Protein AF-A0A1H3VYB9-F1 (afdb_monomer)

pLDDT: mean 80.22, std 16.75, range [35.0, 97.25]

Secondary structure (DSSP, 8-state):
--HHHHHHHHHHHHHHHHHHHH-----SEEETT-SS----TT-EEE-SS-TTGGG-EEEEEEETTEEEEEEE---PPP---------

Nearest PDB structures (foldseek):
  4nkr-assembly2_E  TM=2.478E-01  e=3.432E+00  Bacillus spizizenii str. W23

InterPro domains:
  IPR046551 Domain of unknown function DUF6705 [PF20448] (8-76)

Foldseek 3Di:
DDPVVVVVVVVVVVVVVVVVVVPPDQPPAAEPPPPPDDPDPSHHHDPPVCPVVVVAAWDWDDDPVDIDIDGDDDDDDDDPPPPPPDD

Organism: Bizionia paragorgiae (NCBI:txid283786)

Structure (mmCIF, N/CA/C/O backbone):
data_AF-A0A1H3VYB9-F1
#
_entry.id   AF-A0A1H3VYB9-F1
#
loop_
_atom_site.group_PDB
_atom_site.id
_atom_site.type_symbol
_atom_site.label_atom_id
_atom_site.label_alt_id
_atom_site.label_comp_id
_atom_site.label_asym_id
_atom_site.label_entity_id
_atom_site.label_seq_id
_atom_site.pdbx_PDB_ins_code
_atom_site.Cartn_x
_atom_site.Cartn_y
_atom_site.Cartn_z
_atom_site.occupancy
_atom_site.B_iso_or_equiv
_atom_site.auth_seq_id
_atom_site.auth_comp_id
_atom_site.auth_asym_id
_atom_site.auth_atom_id
_atom_site.pdbx_PDB_model_num
ATOM 1 N N . MET A 1 1 ? -33.563 -27.200 32.680 1.00 57.31 1 MET A N 1
ATOM 2 C CA . MET A 1 1 ? -32.343 -26.358 32.608 1.00 57.31 1 MET A CA 1
ATOM 3 C C . MET A 1 1 ? -32.393 -25.350 33.754 1.00 57.31 1 MET A C 1
ATOM 5 O O . MET A 1 1 ? -33.452 -24.790 33.979 1.00 57.31 1 MET A O 1
ATOM 9 N N . ASN A 1 2 ? -31.319 -25.192 34.530 1.00 71.12 2 ASN A N 1
ATOM 10 C CA . ASN A 1 2 ? -31.296 -24.414 35.780 1.00 71.12 2 ASN A CA 1
ATOM 11 C C . ASN A 1 2 ? -31.334 -22.882 35.525 1.00 71.12 2 ASN A C 1
ATOM 13 O O . ASN A 1 2 ? -30.658 -22.370 34.637 1.00 71.12 2 ASN A O 1
ATOM 17 N N . ASN A 1 3 ? -32.070 -22.122 36.340 1.00 75.62 3 ASN A N 1
ATOM 18 C CA . ASN A 1 3 ? -32.156 -20.653 36.271 1.00 75.62 3 ASN A CA 1
ATOM 19 C C . ASN A 1 3 ? -30.783 -19.954 36.377 1.00 75.62 3 ASN A C 1
ATOM 21 O O . ASN A 1 3 ? -30.553 -18.916 35.757 1.00 75.62 3 ASN A O 1
ATOM 25 N N . LYS A 1 4 ? -29.840 -20.544 37.119 1.00 77.75 4 LYS A N 1
ATOM 26 C CA . LYS A 1 4 ? -28.443 -20.104 37.229 1.00 77.75 4 LYS A CA 1
ATOM 27 C C . LYS A 1 4 ? -27.690 -20.268 35.908 1.00 77.75 4 LYS A C 1
ATOM 29 O O . LYS A 1 4 ? -26.981 -19.352 35.505 1.00 77.75 4 LYS A O 1
ATOM 34 N N . THR A 1 5 ? -27.865 -21.391 35.206 1.00 75.56 5 THR A N 1
ATOM 35 C CA . THR A 1 5 ? -27.225 -21.607 33.897 1.00 75.56 5 THR A CA 1
ATOM 36 C C . THR A 1 5 ? -27.838 -20.729 32.809 1.00 75.56 5 THR A C 1
ATOM 38 O O . THR A 1 5 ? -27.107 -20.236 31.954 1.00 75.56 5 THR A O 1
ATOM 41 N N . ILE A 1 6 ? -29.140 -20.437 32.886 1.00 76.50 6 ILE A N 1
ATOM 42 C CA . ILE A 1 6 ? -29.810 -19.469 32.001 1.00 76.50 6 ILE A CA 1
ATOM 43 C C . ILE A 1 6 ? -29.254 -18.050 32.218 1.00 76.50 6 ILE A C 1
ATOM 45 O O . ILE A 1 6 ? -28.902 -17.379 31.250 1.00 76.50 6 ILE A O 1
ATOM 49 N N . LYS A 1 7 ? -29.094 -17.611 33.476 1.00 81.81 7 LYS A N 1
ATOM 50 C CA . LYS A 1 7 ? -28.495 -16.302 33.800 1.00 81.81 7 LYS A CA 1
ATOM 51 C C . LYS A 1 7 ? -27.045 -16.178 33.318 1.00 81.81 7 LYS A C 1
ATOM 53 O O . LYS A 1 7 ? -26.710 -15.174 32.700 1.00 81.81 7 LYS A O 1
ATOM 58 N N . MET A 1 8 ? -26.202 -17.191 33.540 1.00 85.12 8 MET A N 1
ATOM 59 C CA . MET A 1 8 ? -24.799 -17.169 33.087 1.00 85.12 8 MET A CA 1
ATOM 60 C C . MET A 1 8 ? -24.681 -17.121 31.557 1.00 85.12 8 MET A C 1
ATOM 62 O O . MET A 1 8 ? -23.875 -16.357 31.033 1.00 85.12 8 MET A O 1
ATOM 66 N N . ARG A 1 9 ? -25.531 -17.861 30.831 1.00 83.44 9 ARG A N 1
ATOM 67 C CA . ARG A 1 9 ? -25.582 -17.818 29.361 1.00 83.44 9 ARG A CA 1
ATOM 68 C C . ARG A 1 9 ? -25.926 -16.422 28.835 1.00 83.44 9 ARG A C 1
ATOM 70 O O . ARG A 1 9 ? -25.313 -15.969 27.875 1.00 83.44 9 ARG A O 1
ATOM 77 N N . ASN A 1 10 ? -26.874 -15.733 29.469 1.00 88.19 10 ASN A N 1
ATOM 78 C CA . ASN A 1 10 ? -27.258 -14.382 29.063 1.00 88.19 10 ASN A CA 1
ATOM 79 C C . ASN A 1 10 ? -26.139 -13.361 29.310 1.00 88.19 10 ASN A C 1
ATOM 81 O O . ASN A 1 10 ? -25.925 -12.498 28.466 1.00 88.19 10 ASN A O 1
ATOM 85 N N . ILE A 1 11 ? -25.390 -13.484 30.411 1.00 90.81 11 ILE A N 1
ATOM 86 C CA . ILE A 1 11 ? -24.228 -12.620 30.685 1.00 90.81 11 ILE A CA 1
ATOM 87 C C . ILE A 1 11 ? -23.155 -12.802 29.604 1.00 90.81 11 ILE A C 1
ATOM 89 O O . ILE A 1 11 ? -22.638 -11.817 29.086 1.00 90.81 11 ILE A O 1
ATOM 93 N N . ILE A 1 12 ? -22.866 -14.048 29.217 1.00 91.00 12 ILE A N 1
ATOM 94 C CA . ILE A 1 12 ? -21.899 -14.351 28.151 1.00 91.00 12 ILE A CA 1
ATOM 95 C C . ILE A 1 12 ? -22.360 -13.764 26.810 1.00 91.00 12 ILE A C 1
ATOM 97 O O . ILE A 1 12 ? -21.558 -13.159 26.108 1.00 91.00 12 ILE A O 1
ATOM 101 N N . LEU A 1 13 ? -23.647 -13.890 26.469 1.00 91.12 13 LEU A N 1
ATOM 102 C CA . LEU A 1 13 ? -24.204 -13.317 25.236 1.00 91.12 13 LEU A CA 1
ATOM 103 C C . LEU A 1 13 ? -24.108 -11.786 25.209 1.00 91.12 13 LEU A C 1
ATOM 105 O O . LEU A 1 13 ? -23.742 -11.216 24.184 1.00 91.12 13 LEU A O 1
ATOM 109 N N . ILE A 1 14 ? -24.390 -11.123 26.333 1.00 91.31 14 ILE A N 1
ATOM 110 C CA . ILE A 1 14 ? -24.268 -9.664 26.460 1.00 91.31 14 ILE A CA 1
ATOM 111 C C . ILE A 1 14 ? -22.801 -9.230 26.343 1.00 91.31 14 ILE A C 1
ATOM 113 O O . ILE A 1 14 ? -22.505 -8.257 25.654 1.00 91.31 14 ILE A O 1
ATOM 117 N N . ALA A 1 15 ? -21.873 -9.968 26.957 1.00 88.19 15 ALA A N 1
ATOM 118 C CA . ALA A 1 15 ? -20.443 -9.696 26.837 1.00 88.19 15 ALA A CA 1
ATOM 119 C C . ALA A 1 15 ? -19.944 -9.862 25.390 1.00 88.19 15 ALA A C 1
ATOM 121 O O . ALA A 1 15 ? -19.200 -9.014 24.901 1.00 88.19 15 ALA A O 1
ATOM 122 N N . LEU A 1 16 ? -20.399 -10.902 24.681 1.00 87.44 16 LEU A N 1
ATOM 123 C CA . LEU A 1 16 ? -20.057 -11.125 23.272 1.00 87.44 16 LEU A CA 1
ATOM 124 C C . LEU A 1 16 ? -20.554 -9.980 22.375 1.00 87.44 16 LEU 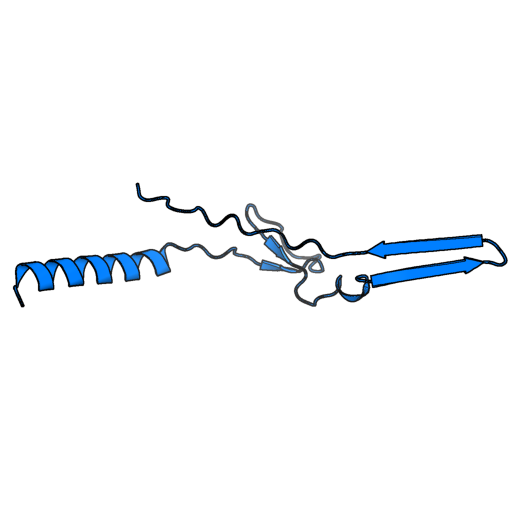A C 1
ATOM 126 O O . LEU A 1 16 ? -19.818 -9.514 21.509 1.00 87.44 16 LEU A O 1
ATOM 130 N N . LEU A 1 17 ? -21.779 -9.501 22.619 1.00 86.75 17 LEU A N 1
ATOM 131 C CA . LEU A 1 17 ? -22.354 -8.341 21.929 1.00 86.75 17 LEU A CA 1
ATOM 132 C C . LEU A 1 17 ? -21.599 -7.042 22.243 1.00 86.75 17 LEU A C 1
ATOM 134 O O . LEU A 1 17 ? -21.496 -6.177 21.385 1.00 86.75 17 LEU A O 1
ATOM 138 N N . GLY A 1 18 ? -21.039 -6.888 23.445 1.00 84.88 18 GLY A N 1
ATOM 139 C CA . GLY A 1 18 ? -20.247 -5.706 23.805 1.00 84.88 18 GLY A CA 1
ATOM 140 C C . GLY A 1 18 ? -18.927 -5.596 23.032 1.00 84.88 18 GLY A C 1
ATOM 141 O O . GLY A 1 18 ? -18.519 -4.500 22.646 1.00 84.88 18 GLY A O 1
ATOM 142 N N . ILE A 1 19 ? -18.275 -6.728 22.749 1.00 82.19 19 ILE A N 1
ATOM 143 C CA . ILE A 1 19 ? -16.968 -6.764 22.069 1.00 82.19 19 ILE A CA 1
ATOM 144 C C . ILE A 1 19 ? -17.069 -6.264 20.619 1.00 82.19 19 ILE A C 1
ATOM 146 O O . ILE A 1 19 ? -16.132 -5.637 20.123 1.00 82.19 19 ILE A O 1
ATOM 150 N N . THR A 1 20 ? -18.210 -6.457 19.947 1.00 76.44 20 THR A N 1
ATOM 151 C CA . THR A 1 20 ? -18.393 -5.990 18.561 1.00 76.44 20 THR A CA 1
ATOM 152 C C . THR A 1 20 ? -18.407 -4.466 18.443 1.00 76.44 20 THR A C 1
ATOM 154 O O . THR A 1 20 ? -18.019 -3.946 17.403 1.00 76.44 20 THR A O 1
ATOM 157 N N . PHE A 1 21 ? -18.792 -3.741 19.501 1.00 72.12 21 PHE A N 1
ATOM 158 C CA . PHE A 1 21 ? -18.768 -2.270 19.525 1.00 72.12 21 PHE A CA 1
ATOM 159 C C . PHE A 1 21 ? -17.405 -1.692 19.931 1.00 72.12 21 PHE A C 1
ATOM 161 O O . PHE A 1 21 ? -17.112 -0.539 19.625 1.00 72.12 21 PHE A O 1
ATOM 168 N N . ALA A 1 22 ? -16.563 -2.479 20.608 1.00 73.62 22 ALA A N 1
ATOM 169 C CA . ALA A 1 22 ? -15.227 -2.061 21.037 1.00 73.62 22 ALA A CA 1
ATOM 170 C C . ALA A 1 22 ? -14.154 -2.237 19.946 1.00 73.62 22 ALA A C 1
ATOM 172 O O . ALA A 1 22 ? -13.052 -1.698 20.066 1.00 73.62 22 ALA A O 1
ATOM 173 N N . CYS A 1 23 ? -14.456 -2.973 18.873 1.00 68.12 23 CYS A N 1
ATOM 174 C CA . CYS A 1 23 ? -13.553 -3.126 17.741 1.00 68.12 23 CYS A CA 1
ATOM 175 C C . CYS A 1 23 ? -13.503 -1.822 16.931 1.00 68.12 23 CYS A C 1
ATOM 177 O O . CYS A 1 23 ? -14.327 -1.581 16.049 1.00 68.12 23 CYS A O 1
ATOM 179 N N . LYS A 1 24 ? -12.522 -0.963 17.230 1.00 63.38 24 LYS A N 1
ATOM 180 C CA . LYS A 1 24 ? -12.168 0.157 16.356 1.00 63.38 24 LYS A CA 1
ATOM 181 C C . LYS A 1 24 ? -11.570 -0.407 15.066 1.00 63.38 24 LYS A C 1
ATOM 183 O O . LYS A 1 24 ? -10.393 -0.755 15.022 1.00 63.38 24 LYS A O 1
ATOM 188 N N . ALA A 1 25 ? -12.392 -0.539 14.029 1.00 64.69 25 ALA A N 1
ATOM 189 C CA . ALA A 1 25 ? -11.902 -0.791 12.680 1.00 64.69 25 ALA A CA 1
ATOM 190 C C . ALA A 1 25 ? -10.942 0.341 12.270 1.00 64.69 25 ALA A C 1
ATOM 192 O O . ALA A 1 25 ? -11.149 1.491 12.657 1.00 64.69 25 ALA A O 1
ATOM 193 N N . GLN A 1 26 ? -9.882 0.007 11.525 1.00 64.81 26 GLN A N 1
ATOM 194 C CA . GLN A 1 26 ? -8.900 0.979 11.029 1.00 64.81 26 GLN A CA 1
ATOM 195 C C . GLN A 1 26 ? -9.623 2.090 10.256 1.00 64.81 26 GLN A C 1
ATOM 197 O O . GLN A 1 26 ? -10.144 1.837 9.172 1.00 64.81 26 GLN A O 1
ATOM 202 N N . ASN A 1 27 ? -9.663 3.295 10.823 1.00 69.75 27 ASN A N 1
ATOM 203 C CA . ASN A 1 27 ? -10.343 4.455 10.261 1.00 69.75 27 ASN A CA 1
ATOM 204 C C . ASN A 1 27 ? -9.476 5.706 10.479 1.00 69.75 27 ASN A C 1
ATOM 206 O O . ASN A 1 27 ? -9.019 5.912 11.603 1.00 69.75 27 ASN A O 1
ATOM 210 N N . PRO A 1 28 ? -9.316 6.577 9.469 1.00 77.19 28 PRO A N 1
ATOM 211 C CA . PRO A 1 28 ? -9.818 6.454 8.102 1.00 77.19 28 PRO A CA 1
ATOM 212 C C . PRO A 1 28 ? -8.956 5.513 7.242 1.00 77.19 28 PRO A C 1
ATOM 214 O O . PRO A 1 28 ? -7.734 5.439 7.391 1.00 77.19 28 PRO A O 1
ATOM 217 N N . ILE A 1 29 ? -9.607 4.808 6.312 1.00 79.19 29 ILE A N 1
ATOM 218 C CA . ILE A 1 29 ? -8.919 4.154 5.193 1.00 79.19 29 ILE A CA 1
ATOM 219 C C . ILE A 1 29 ? -8.614 5.245 4.172 1.00 79.19 29 ILE A C 1
ATOM 221 O O . ILE A 1 29 ? -9.536 5.855 3.632 1.00 79.19 29 ILE A O 1
ATOM 225 N N . ILE A 1 30 ? -7.334 5.476 3.905 1.00 87.81 30 ILE A N 1
ATOM 226 C CA . ILE A 1 30 ? -6.880 6.497 2.962 1.00 87.81 30 ILE A CA 1
ATOM 227 C C . ILE A 1 30 ? -6.360 5.790 1.710 1.00 87.81 30 ILE A C 1
ATOM 229 O O . ILE A 1 30 ? -5.604 4.822 1.802 1.00 87.81 30 ILE A O 1
ATOM 233 N N . SER A 1 31 ? -6.774 6.243 0.527 1.00 89.38 31 SER A N 1
ATOM 234 C CA . SER A 1 31 ? -6.227 5.718 -0.728 1.00 89.38 31 SER A CA 1
ATOM 235 C C . SER A 1 31 ? -4.753 6.097 -0.859 1.00 89.38 31 SER A C 1
ATOM 237 O O . SER A 1 31 ? -4.396 7.249 -0.631 1.00 89.38 31 SER A O 1
ATOM 239 N N . ILE A 1 32 ? -3.905 5.180 -1.333 1.00 89.25 32 ILE A N 1
ATOM 240 C CA . ILE A 1 32 ? -2.507 5.498 -1.696 1.00 89.25 32 ILE A CA 1
ATOM 241 C C . ILE A 1 32 ? -2.387 6.587 -2.779 1.00 89.25 32 ILE A C 1
ATOM 243 O O . ILE A 1 32 ? -1.305 7.132 -2.985 1.00 89.25 32 ILE A O 1
ATOM 247 N N . HIS A 1 33 ? -3.479 6.891 -3.486 1.00 91.38 33 HIS A N 1
ATOM 248 C CA . HIS A 1 33 ? -3.531 7.911 -4.534 1.00 91.38 33 HIS A CA 1
ATOM 249 C C . HIS A 1 33 ? -4.168 9.226 -4.086 1.00 91.38 33 HIS A C 1
ATOM 251 O O . HIS A 1 33 ? -4.186 10.180 -4.867 1.00 91.38 33 HIS A O 1
ATOM 257 N N . ASP A 1 34 ? -4.680 9.301 -2.858 1.00 89.75 34 ASP A N 1
ATOM 258 C CA . ASP A 1 34 ? -5.272 10.533 -2.359 1.00 89.75 34 ASP A CA 1
ATOM 259 C C . ASP A 1 34 ? -4.177 11.513 -1.927 1.00 89.75 34 ASP A C 1
ATOM 261 O O . ASP A 1 34 ? -3.573 11.385 -0.865 1.00 89.75 34 ASP A O 1
ATOM 265 N N . LYS A 1 35 ? -3.902 12.491 -2.794 1.00 83.94 35 LYS A N 1
ATOM 266 C CA . LYS A 1 35 ? -2.897 13.538 -2.558 1.00 83.94 35 LYS A CA 1
ATOM 267 C C . LYS A 1 35 ? -3.384 14.640 -1.619 1.00 83.94 35 LYS A C 1
ATOM 269 O O . LYS A 1 35 ? -2.561 15.410 -1.134 1.00 83.94 35 LYS A O 1
ATOM 274 N N . ASN A 1 36 ? -4.696 14.738 -1.416 1.00 88.56 36 ASN A N 1
ATOM 275 C CA . ASN A 1 36 ? -5.318 15.780 -0.604 1.00 88.56 36 ASN A CA 1
ATOM 276 C C . ASN A 1 36 ? -5.691 15.267 0.792 1.00 88.56 36 ASN A C 1
ATOM 278 O O . ASN A 1 36 ? -6.064 16.065 1.649 1.00 88.56 36 ASN A O 1
ATOM 282 N N . ALA A 1 37 ? -5.605 13.955 1.023 1.00 84.56 37 ALA A N 1
ATOM 283 C CA . ALA A 1 37 ? -5.862 13.364 2.323 1.00 84.56 37 ALA A CA 1
ATOM 284 C C . ALA A 1 37 ? -4.817 13.798 3.354 1.00 84.56 37 ALA A C 1
ATOM 286 O O . ALA A 1 37 ? -3.609 13.638 3.168 1.00 84.56 37 ALA A O 1
ATOM 287 N N . GLU A 1 38 ? -5.303 14.279 4.493 1.00 85.19 38 GLU A N 1
ATOM 288 C CA . GLU A 1 38 ? -4.488 14.445 5.685 1.00 85.19 38 GLU A CA 1
ATOM 289 C C . GLU A 1 38 ? -4.160 13.061 6.265 1.00 85.19 38 GLU A C 1
ATOM 291 O O . GLU A 1 38 ? -5.048 12.306 6.673 1.00 85.19 38 GLU A O 1
ATOM 296 N N . ILE A 1 39 ? -2.875 12.703 6.280 1.00 83.06 39 ILE A N 1
ATOM 297 C CA . ILE A 1 39 ? -2.407 11.452 6.883 1.00 83.06 39 ILE A CA 1
ATOM 298 C C . ILE A 1 39 ? -2.370 11.648 8.398 1.00 83.06 39 ILE A C 1
ATOM 300 O O . ILE A 1 39 ? -1.397 12.157 8.951 1.00 83.06 39 ILE A O 1
ATOM 304 N N . ILE A 1 40 ? -3.447 11.247 9.069 1.00 83.12 40 ILE A N 1
ATOM 305 C CA . ILE A 1 40 ? -3.540 11.294 10.530 1.00 83.12 40 ILE A CA 1
ATOM 306 C C . ILE A 1 40 ? -2.897 10.060 11.177 1.00 83.12 40 ILE A C 1
ATOM 308 O O . ILE A 1 40 ? -2.764 9.002 10.552 1.00 83.12 40 ILE A O 1
ATOM 312 N N . THR A 1 41 ? -2.517 10.176 12.449 1.00 78.06 41 THR A N 1
ATOM 313 C CA . THR A 1 41 ? -2.004 9.056 13.253 1.00 78.06 41 THR A CA 1
ATOM 314 C C . THR A 1 41 ? -2.999 7.889 13.254 1.00 78.06 41 THR A C 1
ATOM 316 O O . THR A 1 41 ? -4.205 8.103 13.342 1.00 78.06 41 THR A O 1
ATOM 319 N N . ASP A 1 42 ? -2.488 6.661 13.122 1.00 74.38 42 ASP A N 1
ATOM 320 C CA . ASP A 1 42 ? -3.252 5.404 13.000 1.0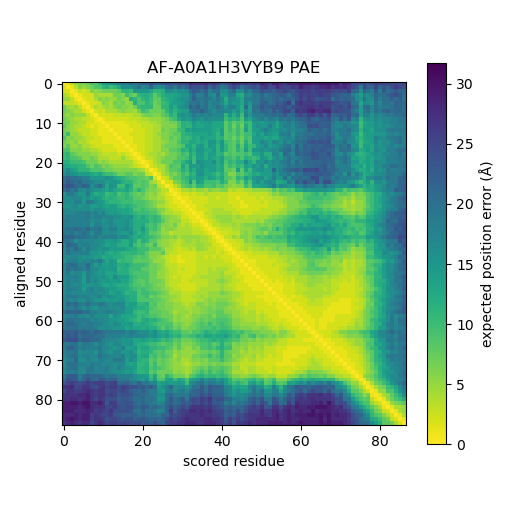0 74.38 42 ASP A CA 1
ATOM 321 C C . ASP A 1 42 ? -4.089 5.233 11.717 1.00 74.38 42 ASP A C 1
ATOM 323 O O . ASP A 1 42 ? -4.818 4.246 11.576 1.00 74.38 42 ASP A O 1
ATOM 327 N N . SER A 1 43 ? -3.955 6.137 10.741 1.00 78.00 43 SER A N 1
ATOM 328 C CA . SER A 1 43 ? -4.546 5.931 9.417 1.00 78.00 43 SER A CA 1
ATOM 329 C C . SER A 1 43 ? -3.863 4.791 8.656 1.00 78.00 43 SER A C 1
ATOM 331 O O . SER A 1 43 ? -2.666 4.519 8.800 1.00 78.00 43 SER A O 1
ATOM 333 N N . TYR A 1 44 ? -4.642 4.107 7.819 1.00 81.62 44 TYR A N 1
ATOM 334 C CA . TYR A 1 44 ? -4.148 3.020 6.983 1.00 81.62 44 TYR A CA 1
ATOM 335 C C . TYR A 1 44 ? -4.212 3.415 5.510 1.00 81.62 44 TYR A C 1
ATOM 337 O O . TYR A 1 44 ? -5.295 3.551 4.935 1.00 81.62 44 TYR A O 1
ATOM 345 N N . LEU A 1 45 ? -3.033 3.562 4.899 1.00 86.69 45 LEU A N 1
ATOM 346 C CA . LEU A 1 45 ? -2.898 3.740 3.458 1.00 86.69 45 LEU A CA 1
ATOM 347 C C . LEU A 1 45 ? -3.161 2.409 2.755 1.00 86.69 45 LEU A C 1
ATOM 349 O O . LEU A 1 45 ? -2.420 1.436 2.929 1.00 86.69 45 LEU A O 1
ATOM 353 N N . LYS A 1 46 ? -4.217 2.371 1.949 1.00 85.94 46 LYS A N 1
ATOM 354 C CA . LYS A 1 46 ? -4.666 1.180 1.237 1.00 85.94 46 LYS A CA 1
ATOM 355 C C . LYS A 1 46 ? -4.604 1.391 -0.268 1.00 85.94 46 LYS A C 1
ATOM 357 O O . LYS A 1 46 ? -5.032 2.412 -0.800 1.00 85.94 46 LYS A O 1
ATOM 362 N N . ASP A 1 47 ? -4.115 0.368 -0.954 1.00 89.19 47 ASP A N 1
ATOM 363 C CA . ASP A 1 47 ? -4.308 0.196 -2.390 1.00 89.19 47 ASP A CA 1
ATOM 364 C C . ASP A 1 47 ? -5.767 -0.214 -2.646 1.00 89.19 47 ASP A C 1
ATOM 366 O O . ASP A 1 47 ? -6.102 -1.399 -2.646 1.00 89.19 47 ASP A O 1
ATOM 370 N N . ILE A 1 48 ? -6.663 0.775 -2.714 1.00 89.25 48 ILE A N 1
ATOM 371 C CA . ILE A 1 48 ? -8.117 0.554 -2.810 1.00 89.25 48 ILE A CA 1
ATOM 372 C C . ILE A 1 48 ? -8.504 0.018 -4.190 1.00 89.25 48 ILE A C 1
ATOM 374 O O . ILE A 1 48 ? -9.371 -0.845 -4.287 1.00 89.25 48 ILE A O 1
ATOM 378 N N . ASN A 1 49 ? -7.843 0.509 -5.237 1.00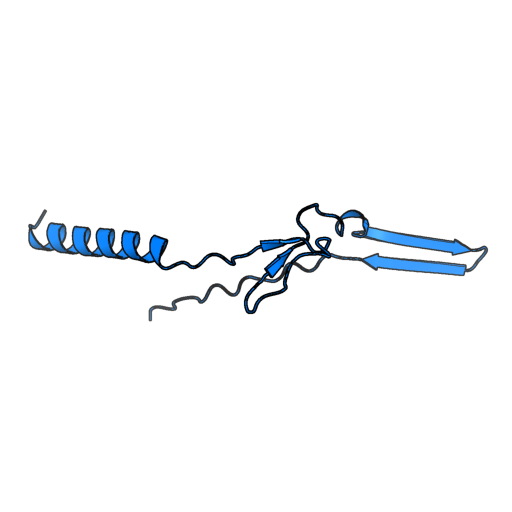 91.69 49 ASN A N 1
ATOM 379 C CA . ASN A 1 49 ? -8.176 0.201 -6.625 1.00 91.69 49 ASN A CA 1
ATOM 380 C C . ASN A 1 49 ? -7.334 -0.942 -7.207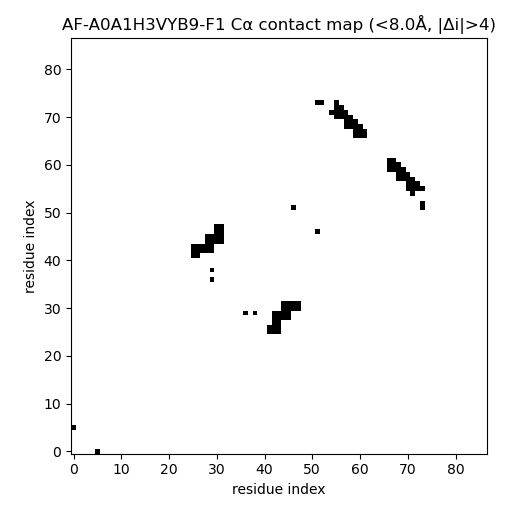 1.00 91.69 49 ASN A C 1
ATOM 382 O O . ASN A 1 49 ? -7.402 -1.186 -8.408 1.00 91.69 49 ASN A O 1
ATOM 386 N N . TYR A 1 50 ? -6.553 -1.640 -6.375 1.00 89.25 50 TYR A N 1
ATOM 387 C CA . TYR A 1 50 ? -5.650 -2.711 -6.814 1.00 89.25 50 TYR A CA 1
ATOM 388 C C . TYR A 1 50 ? -4.642 -2.233 -7.867 1.00 89.25 50 TYR A C 1
ATOM 390 O O . TYR A 1 50 ? -4.191 -2.981 -8.734 1.00 89.25 50 TYR A O 1
ATOM 398 N N . ASP A 1 51 ? -4.252 -0.967 -7.774 1.00 91.38 51 ASP A N 1
ATOM 399 C CA . ASP A 1 51 ? -3.354 -0.323 -8.713 1.00 91.38 51 ASP A CA 1
ATOM 400 C C . ASP A 1 51 ? -1.962 -0.947 -8.689 1.00 91.38 51 ASP A C 1
ATOM 402 O O . ASP A 1 51 ? -1.235 -0.832 -9.673 1.00 91.38 51 ASP A O 1
ATOM 406 N N . LEU A 1 52 ? -1.563 -1.613 -7.605 1.00 90.56 52 LEU A N 1
ATOM 407 C CA . LEU A 1 52 ? -0.273 -2.297 -7.538 1.00 90.56 52 LEU A CA 1
ATOM 408 C C . LEU A 1 52 ? -0.323 -3.732 -8.074 1.00 90.56 52 LEU A C 1
ATOM 410 O O . LEU A 1 52 ? 0.729 -4.306 -8.360 1.00 90.56 52 LEU A O 1
ATOM 414 N N . ASP A 1 53 ? -1.515 -4.302 -8.264 1.00 92.00 53 ASP A N 1
ATOM 415 C CA . ASP A 1 53 ? -1.663 -5.686 -8.729 1.00 92.00 53 ASP A CA 1
ATOM 416 C C . ASP A 1 53 ? -1.193 -5.844 -10.176 1.00 92.00 53 ASP A C 1
ATOM 418 O O . ASP A 1 53 ? -0.665 -6.892 -10.539 1.00 92.00 53 ASP A O 1
ATOM 422 N N . LYS A 1 54 ? -1.259 -4.773 -10.975 1.00 91.56 54 LYS A N 1
ATOM 423 C CA . LYS A 1 54 ? -0.744 -4.752 -12.355 1.00 91.56 54 LYS A CA 1
ATOM 424 C C . LYS A 1 54 ? 0.754 -5.037 -12.472 1.00 91.56 54 LYS A C 1
ATOM 426 O O . LYS A 1 54 ? 1.219 -5.370 -13.555 1.00 91.56 54 LYS A O 1
ATOM 431 N N . PHE A 1 55 ? 1.514 -4.887 -11.388 1.00 92.38 55 PHE A N 1
ATOM 432 C CA . PHE A 1 55 ? 2.951 -5.162 -11.378 1.00 92.38 55 PHE A CA 1
ATOM 433 C C . PHE A 1 55 ? 3.283 -6.582 -10.916 1.00 92.38 55 PHE A C 1
ATOM 435 O O . PHE A 1 55 ? 4.427 -7.009 -11.068 1.00 92.38 55 PHE A O 1
ATOM 442 N N . VAL A 1 56 ? 2.317 -7.316 -10.354 1.00 95.06 56 VAL A N 1
ATOM 443 C CA . VAL A 1 56 ? 2.531 -8.679 -9.863 1.00 95.06 56 VAL A CA 1
ATOM 444 C C . VAL A 1 56 ? 2.759 -9.614 -11.045 1.00 95.06 56 VAL A C 1
ATOM 446 O O . VAL A 1 56 ? 1.944 -9.690 -11.959 1.00 95.06 56 VAL A O 1
ATOM 449 N N . GLY A 1 57 ? 3.872 -10.340 -11.022 1.00 94.75 57 GLY A N 1
ATOM 450 C CA . GLY A 1 57 ? 4.241 -11.264 -12.086 1.00 94.75 57 GLY A CA 1
ATOM 451 C C . GLY A 1 57 ? 5.743 -11.333 -12.326 1.00 94.75 57 GLY A C 1
ATOM 452 O O . GLY A 1 57 ? 6.543 -10.685 -11.647 1.00 94.75 57 GLY A O 1
ATOM 453 N N . THR A 1 58 ? 6.121 -12.145 -13.309 1.00 96.94 58 THR A N 1
ATOM 454 C CA . THR A 1 58 ? 7.504 -12.263 -13.777 1.00 96.94 58 THR A CA 1
ATOM 455 C C . THR A 1 58 ? 7.655 -11.507 -15.085 1.00 96.94 58 THR A C 1
ATOM 457 O O . THR A 1 58 ? 6.977 -11.798 -16.067 1.00 96.94 58 THR A O 1
ATOM 460 N N . TRP A 1 59 ? 8.568 -10.548 -15.087 1.00 96.56 59 TRP A N 1
ATOM 461 C CA . TRP A 1 59 ? 8.860 -9.665 -16.201 1.00 96.56 59 TRP A CA 1
ATOM 462 C C . TRP A 1 59 ? 10.176 -10.083 -16.842 1.00 96.56 59 TRP A C 1
ATOM 464 O O . TRP A 1 59 ? 11.171 -10.282 -16.143 1.00 96.56 59 TRP A O 1
ATOM 474 N N . LEU A 1 60 ? 10.173 -10.205 -18.168 1.00 96.25 60 LEU A N 1
ATOM 475 C CA . LEU A 1 60 ? 11.359 -10.449 -18.978 1.00 96.25 60 LEU A CA 1
ATOM 476 C C . LEU A 1 60 ? 11.621 -9.209 -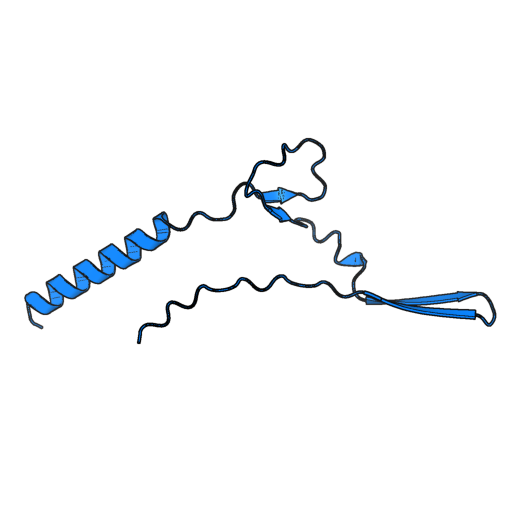19.831 1.00 96.25 60 LEU A C 1
ATOM 478 O O . LEU A 1 60 ? 10.796 -8.831 -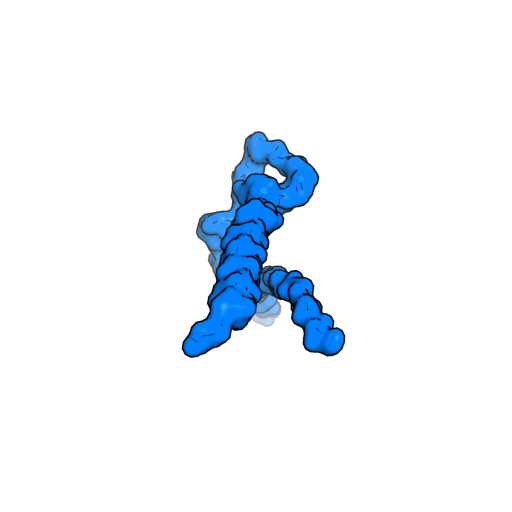20.661 1.00 96.25 60 LEU A O 1
ATOM 482 N N . TYR A 1 61 ? 12.784 -8.602 -19.643 1.00 96.94 61 TYR A N 1
ATOM 483 C CA . TYR A 1 61 ? 13.337 -7.612 -20.554 1.00 96.94 61 TYR A CA 1
ATOM 484 C C . TYR A 1 61 ? 14.440 -8.258 -21.387 1.00 96.94 61 TYR A C 1
ATOM 486 O O . TYR A 1 61 ? 15.296 -8.956 -20.844 1.00 96.94 61 TYR A O 1
ATOM 494 N N . THR A 1 62 ? 14.438 -8.001 -22.691 1.00 97.25 62 THR A N 1
ATOM 495 C CA . THR A 1 62 ? 15.452 -8.488 -23.633 1.00 97.25 62 THR A CA 1
ATOM 496 C C . THR A 1 62 ? 15.957 -7.345 -24.497 1.00 97.25 62 THR A C 1
ATOM 498 O O . THR A 1 62 ? 15.160 -6.599 -25.066 1.00 97.25 62 THR A O 1
ATOM 501 N N . ASN A 1 63 ? 17.274 -7.241 -24.636 1.00 97.19 63 ASN A N 1
ATOM 502 C CA . ASN A 1 63 ? 17.937 -6.321 -25.549 1.00 97.19 63 ASN A CA 1
ATOM 503 C C . ASN A 1 63 ? 19.129 -7.028 -26.198 1.00 97.19 63 ASN A C 1
ATOM 505 O O . ASN A 1 63 ? 20.178 -7.210 -25.574 1.00 97.19 63 ASN A O 1
ATOM 509 N N . GLY A 1 64 ? 18.930 -7.483 -27.438 1.00 95.69 64 GLY A N 1
ATOM 510 C CA . GLY A 1 64 ? 19.876 -8.355 -28.128 1.00 95.69 64 GLY A CA 1
ATOM 511 C C . GLY A 1 64 ? 20.138 -9.625 -27.317 1.00 95.69 64 GLY A C 1
ATOM 512 O O . GLY A 1 64 ? 19.209 -10.368 -27.008 1.00 95.69 64 GLY A O 1
ATOM 513 N N . ASN A 1 65 ? 21.399 -9.831 -26.931 1.00 96.12 65 ASN A N 1
ATOM 514 C CA . ASN A 1 65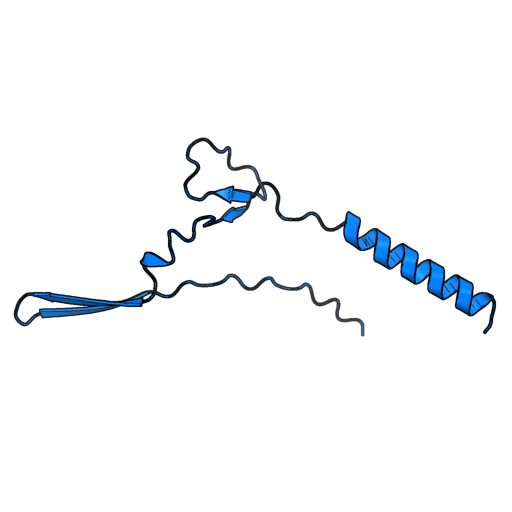 ? 21.837 -10.996 -26.155 1.00 96.12 65 ASN A CA 1
ATOM 515 C C . ASN A 1 65 ? 21.731 -10.793 -24.633 1.00 96.12 65 ASN A C 1
ATOM 517 O O . ASN A 1 65 ? 22.059 -11.701 -23.871 1.00 96.12 65 ASN A O 1
ATOM 521 N N . THR A 1 66 ? 21.303 -9.614 -24.180 1.00 96.31 66 THR A N 1
ATOM 522 C CA . THR A 1 66 ? 21.146 -9.306 -22.757 1.00 96.31 66 THR A CA 1
ATOM 523 C C . THR A 1 66 ? 19.699 -9.515 -22.343 1.00 96.31 66 THR A C 1
ATOM 525 O O . THR A 1 66 ? 18.782 -8.993 -22.978 1.00 96.31 66 THR A O 1
ATOM 528 N N . SER A 1 67 ? 19.487 -10.226 -21.238 1.00 95.81 67 SER A N 1
ATOM 529 C CA . SER A 1 67 ? 18.164 -10.412 -20.642 1.00 95.81 67 SER A CA 1
ATOM 530 C C . SER A 1 67 ? 18.163 -10.080 -19.155 1.00 95.81 67 SER A C 1
ATOM 532 O O . SER A 1 67 ? 19.099 -10.441 -18.442 1.00 95.81 67 SER A O 1
ATOM 534 N N . LEU A 1 68 ? 17.083 -9.464 -18.680 1.00 96.69 68 LEU A N 1
ATOM 535 C CA . LEU A 1 68 ? 16.792 -9.268 -17.262 1.00 96.69 68 LEU A CA 1
ATOM 536 C C . LEU A 1 68 ? 15.450 -9.923 -16.939 1.00 96.69 68 LEU A C 1
ATOM 538 O O . LEU A 1 68 ? 14.436 -9.598 -17.552 1.00 96.69 68 LEU A O 1
ATOM 542 N N . ILE A 1 69 ? 15.448 -10.818 -15.953 1.00 97.12 69 ILE A N 1
ATOM 543 C CA . ILE A 1 69 ? 14.233 -11.434 -15.416 1.00 97.12 69 ILE A CA 1
ATOM 544 C C . ILE A 1 69 ? 14.001 -10.871 -14.016 1.00 97.12 69 ILE A C 1
ATOM 546 O O . ILE A 1 69 ? 14.917 -10.835 -13.196 1.00 97.12 69 ILE A O 1
ATOM 550 N N . SER A 1 70 ? 12.789 -10.409 -13.729 1.00 95.75 70 SER A N 1
ATOM 551 C CA . SER A 1 70 ? 12.417 -9.879 -12.413 1.00 95.75 70 SER A CA 1
ATOM 552 C C . SER A 1 70 ? 11.035 -10.365 -12.009 1.00 95.75 70 SER A C 1
ATOM 554 O O . SER A 1 70 ? 10.082 -10.223 -12.767 1.00 95.75 70 SER A O 1
ATOM 556 N N . SER A 1 71 ? 10.918 -10.932 -10.808 1.00 95.50 71 SER A N 1
ATOM 557 C CA . SER A 1 71 ? 9.640 -11.392 -10.259 1.00 95.50 71 SER A CA 1
ATOM 558 C C . SER A 1 71 ? 9.182 -10.465 -9.141 1.00 95.50 71 SER A C 1
ATOM 560 O O . SER A 1 71 ? 9.874 -10.294 -8.135 1.00 95.50 71 SER A O 1
ATOM 562 N N . LEU A 1 72 ? 8.013 -9.860 -9.325 1.00 95.44 72 LEU A N 1
ATOM 563 C CA . LEU A 1 72 ? 7.378 -8.972 -8.362 1.00 95.44 72 LEU A CA 1
ATOM 564 C C . LEU A 1 72 ? 6.182 -9.683 -7.739 1.00 95.44 72 LEU A C 1
ATOM 566 O O . LEU A 1 72 ? 5.291 -10.164 -8.434 1.00 95.44 72 LEU A O 1
ATOM 570 N N . ASN A 1 73 ? 6.161 -9.726 -6.408 1.00 92.56 73 ASN A N 1
ATOM 571 C CA . ASN A 1 73 ? 5.099 -10.354 -5.633 1.00 92.56 73 ASN A CA 1
ATOM 572 C C . ASN A 1 73 ? 4.568 -9.369 -4.591 1.00 92.56 73 ASN A C 1
ATOM 574 O O . ASN A 1 73 ? 5.347 -8.704 -3.899 1.00 92.56 73 ASN A O 1
ATOM 578 N N . LYS A 1 74 ? 3.242 -9.299 -4.443 1.00 88.44 74 LYS A N 1
ATOM 579 C CA . LYS A 1 74 ? 2.599 -8.477 -3.414 1.00 88.44 74 LYS A CA 1
ATOM 580 C C . LYS A 1 74 ? 2.716 -9.175 -2.061 1.00 88.44 74 LYS A C 1
ATOM 582 O O . LYS A 1 74 ? 2.328 -10.330 -1.909 1.00 88.44 74 LYS A O 1
ATOM 587 N N . ARG A 1 75 ? 3.253 -8.472 -1.062 1.00 83.19 75 ARG A N 1
ATOM 588 C CA . ARG A 1 75 ? 3.270 -8.961 0.322 1.00 83.19 75 ARG A CA 1
ATOM 589 C C . ARG A 1 75 ? 1.986 -8.539 1.019 1.00 83.19 75 ARG A C 1
ATOM 591 O O . ARG A 1 75 ? 1.790 -7.358 1.296 1.00 83.19 75 ARG A O 1
ATOM 598 N N . SER A 1 76 ? 1.143 -9.504 1.352 1.00 68.75 76 SER A N 1
ATOM 599 C CA . SER A 1 76 ? 0.040 -9.276 2.282 1.00 68.75 76 SER A CA 1
ATOM 600 C C . SER A 1 76 ? 0.612 -9.151 3.694 1.00 68.75 76 SER A C 1
ATOM 602 O O . SER A 1 76 ? 1.309 -10.051 4.166 1.00 68.75 76 SER A O 1
ATOM 604 N N . LYS A 1 77 ? 0.345 -8.037 4.386 1.00 60.62 77 LYS A N 1
ATOM 605 C CA . LYS A 1 77 ? 0.622 -7.953 5.826 1.00 60.62 77 LYS A CA 1
ATOM 606 C C . LYS A 1 77 ? -0.265 -8.977 6.534 1.00 60.62 77 LYS A C 1
ATOM 608 O O . LYS A 1 77 ? -1.484 -8.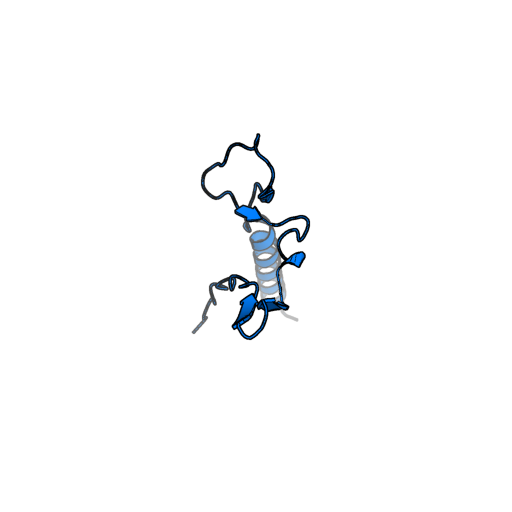946 6.383 1.00 60.62 77 LYS A O 1
ATOM 613 N N . CYS A 1 78 ? 0.350 -9.872 7.302 1.00 43.25 78 CYS A N 1
ATOM 614 C CA . CYS A 1 78 ? -0.378 -10.753 8.202 1.00 43.25 78 CYS A CA 1
ATOM 615 C C . CYS A 1 78 ? -0.976 -9.888 9.318 1.00 43.25 78 CYS A C 1
ATOM 617 O O . CYS A 1 78 ? -0.241 -9.185 10.015 1.00 43.25 78 CYS A O 1
ATOM 619 N N . ILE A 1 79 ? -2.300 -9.906 9.473 1.00 47.12 79 ILE A N 1
ATOM 620 C CA . ILE A 1 79 ? -2.923 -9.436 10.709 1.00 47.12 79 ILE A CA 1
ATOM 621 C C . ILE A 1 79 ? -2.418 -10.375 11.802 1.00 47.12 79 ILE A C 1
ATOM 623 O O . ILE A 1 79 ? -2.724 -11.566 11.795 1.00 47.12 79 ILE A O 1
ATOM 627 N N . MET A 1 80 ? -1.624 -9.846 12.731 1.00 37.34 80 MET A N 1
ATOM 628 C CA . MET A 1 80 ? -1.370 -10.530 13.989 1.00 37.34 80 MET A CA 1
ATOM 629 C C . MET A 1 80 ? -2.710 -10.561 14.724 1.00 37.34 80 MET A C 1
ATOM 631 O O . MET A 1 80 ? -3.092 -9.591 15.376 1.00 37.34 80 MET A O 1
ATOM 635 N N . MET A 1 81 ? -3.470 -11.648 14.569 1.00 41.94 81 MET A N 1
ATOM 636 C CA . MET A 1 81 ? -4.537 -11.945 15.514 1.00 41.94 81 MET A CA 1
ATOM 637 C C . MET A 1 81 ? -3.840 -12.046 16.865 1.00 41.94 81 M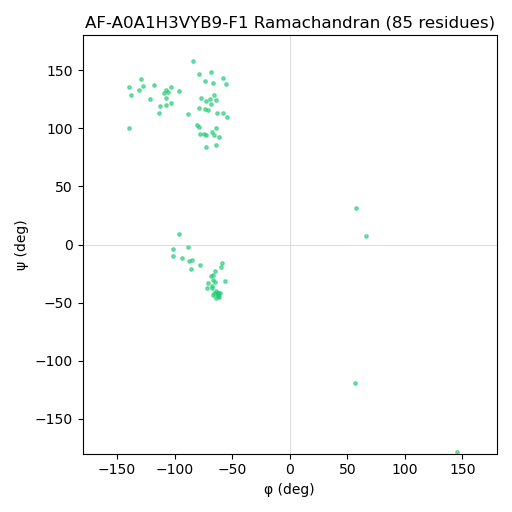ET A C 1
ATOM 639 O O . MET A 1 81 ? -3.000 -12.925 17.062 1.00 41.94 81 MET A O 1
ATOM 643 N N . ILE A 1 82 ? -4.134 -11.112 17.770 1.00 48.12 82 ILE A N 1
ATOM 644 C CA . ILE A 1 82 ? -3.793 -11.256 19.180 1.00 48.12 82 ILE A CA 1
ATOM 645 C C . ILE A 1 82 ? -4.553 -12.501 19.629 1.00 48.12 82 ILE A C 1
ATOM 647 O O . ILE A 1 82 ? -5.746 -12.462 19.926 1.00 48.12 82 ILE A O 1
ATOM 651 N N . GLY A 1 83 ? -3.876 -13.644 19.546 1.00 40.59 83 GLY A N 1
ATOM 652 C CA . GLY A 1 83 ? -4.362 -14.908 20.044 1.00 40.59 83 GLY A CA 1
ATOM 653 C C . GLY A 1 83 ? -4.495 -14.750 21.542 1.00 40.59 83 GLY A C 1
ATOM 654 O O . GLY A 1 83 ? -3.504 -14.813 22.266 1.00 40.59 83 GLY A O 1
ATOM 655 N N . MET A 1 84 ? -5.721 -14.520 21.998 1.00 37.25 84 MET A N 1
ATOM 656 C CA . MET A 1 84 ? -6.101 -14.697 23.387 1.00 37.25 84 MET A CA 1
ATOM 657 C C . MET A 1 84 ? -5.930 -16.192 23.683 1.00 37.25 84 MET A C 1
ATOM 659 O O . MET A 1 84 ? -6.829 -17.001 23.476 1.00 37.25 84 MET A O 1
ATOM 663 N N . ARG A 1 85 ? -4.703 -16.578 24.043 1.00 35.00 85 ARG A N 1
ATOM 664 C CA . ARG A 1 85 ? -4.351 -17.911 24.523 1.00 35.00 85 ARG A CA 1
ATOM 665 C C . ARG A 1 85 ? -4.899 -17.980 25.940 1.00 35.00 85 ARG A C 1
ATOM 667 O O . ARG A 1 85 ? -4.291 -17.462 26.869 1.00 35.00 85 ARG A O 1
ATOM 674 N N . ILE A 1 86 ? -6.102 -18.525 26.066 1.00 40.94 86 ILE A N 1
ATOM 675 C CA . ILE A 1 86 ? -6.675 -18.877 27.359 1.00 40.94 86 ILE A CA 1
ATOM 676 C C . ILE A 1 86 ? -6.038 -20.221 27.722 1.00 40.94 86 ILE A C 1
ATOM 678 O O . ILE A 1 86 ? -6.369 -21.240 27.115 1.00 40.94 86 ILE A O 1
ATOM 682 N N . TYR A 1 87 ? -5.060 -20.181 28.621 1.00 45.56 87 TYR A N 1
ATOM 683 C CA . TYR A 1 87 ? -4.635 -21.328 29.419 1.00 45.56 87 TYR A CA 1
ATOM 684 C C . TYR A 1 87 ? -5.183 -21.153 30.826 1.00 45.56 87 TYR A C 1
ATOM 686 O O . TYR A 1 87 ? -5.182 -19.990 31.291 1.00 45.56 87 TYR A O 1
#

Radius of gyration: 24.05 Å; Cα contacts (8 Å, |Δi|>4): 54; chains: 1; bounding box: 54×42×65 Å

Sequence (87 aa):
MNNKTIKMRNIILIALLGITFACKAQNPIISIHDKNAEIITDSYLKDINYDLDKFVGTWLYTNGNTSLISSLNKRSKCIMMIGMRIY

Mean predicted aligned error: 12.0 Å

Solvent-accessible surface area (backbone atoms only — not comparable to full-atom values): 5862 Å² total; per-residue (Å²): 135,58,72,67,59,54,51,53,52,51,53,52,52,53,53,58,60,51,53,69,73,68,59,78,68,79,60,56,73,38,49,75,80,52,86,81,62,81,88,54,90,77,46,42,77,34,74,79,82,52,74,68,57,81,60,51,45,76,48,77,48,75,58,91,94,46,74,49,79,49,76,40,78,84,81,78,82,77,79,79,72,82,73,81,76,84,125